Protein AF-A0A814WUZ3-F1 (afdb_monomer)

Organism: NCBI:txid392033

Nearest PDB structures (foldseek):
  4wac-assembly1_A  TM=7.523E-01  e=1.075E+00  Staphylococcus aureus
  8p1x-assembly1_AAA  TM=8.198E-01  e=3.015E+00  Staphylococcus epidermidis

InterPro domains:
  IPR011057 Mss4-like superfamily [SSF51316] (5-69)

Solvent-accessible surface area (backbone atoms only — not comparable to full-atom values): 6283 Å² total; per-residue (Å²): 118,74,41,76,42,77,78,50,102,57,30,28,40,31,22,36,67,87,79,62,50,73,46,32,44,31,46,72,85,61,86,58,77,47,69,48,55,86,77,47,96,63,39,86,79,61,73,85,88,77,86,75,69,68,90,73,54,64,78,68,65,82,50,58,87,73,53,89,80,77,74,88,69,85,66,82,89,75,87,74,90,80,75,80,83,65,78,72,99,63,136

Foldseek 3Di:
DWDWDCPDPFWIWIADPVPGHTAWIATPVRPDIGGDLVPDPCSVVPDDDDDPPVVPDDPCPVCPVVDDDDPPDPPPDDDDPDDDPPDPPDD

Sequence (91 aa):
MSDKFQSSSIGYHLFCSNCGTPLALLPVDQTTIEITISNLDHPAELLPMNQTDIESQISWTKSLSELPGKPMVESDSNSLNIISYQHSDHD

Structure (mmCIF, N/CA/C/O backbone):
data_AF-A0A814WUZ3-F1
#
_entry.id   AF-A0A814WUZ3-F1
#
loop_
_atom_site.group_PDB
_atom_site.id
_atom_site.type_symbol
_atom_site.label_atom_id
_atom_site.label_alt_id
_atom_site.label_comp_id
_atom_site.label_asym_id
_atom_site.label_entity_id
_atom_site.label_seq_id
_atom_site.pdbx_PDB_ins_code
_atom_site.Cartn_x
_atom_site.Cartn_y
_atom_site.Cartn_z
_atom_site.occupancy
_atom_site.B_iso_or_equiv
_atom_site.auth_seq_id
_atom_site.auth_comp_id
_atom_site.auth_asym_id
_atom_site.auth_atom_id
_atom_site.pdbx_PDB_model_num
ATOM 1 N N . MET A 1 1 ? -16.405 -8.514 -3.454 1.00 55.91 1 MET A N 1
ATOM 2 C CA . MET A 1 1 ? -16.828 -7.998 -2.132 1.00 55.91 1 MET A CA 1
ATOM 3 C C . MET A 1 1 ? -15.556 -7.767 -1.328 1.00 55.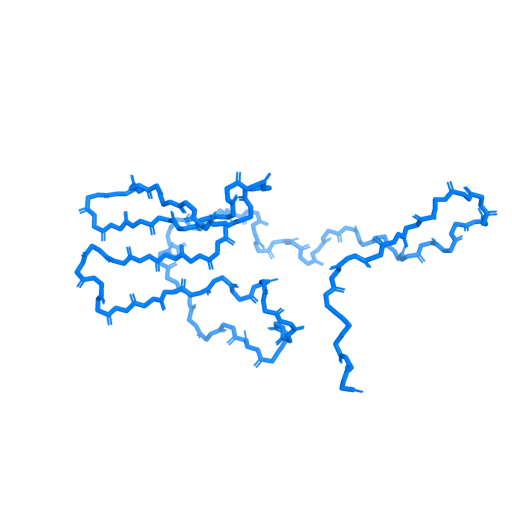91 1 MET A C 1
ATOM 5 O O . MET A 1 1 ? -14.736 -8.673 -1.304 1.00 55.91 1 MET A O 1
ATOM 9 N N . SER A 1 2 ? -15.288 -6.562 -0.826 1.00 72.69 2 SER A N 1
ATOM 10 C CA . SER A 1 2 ? -14.065 -6.274 -0.057 1.00 72.69 2 SER A CA 1
ATOM 11 C C . SER A 1 2 ? -14.180 -6.831 1.361 1.00 72.69 2 SER A C 1
ATOM 13 O O . SER A 1 2 ? -15.212 -6.621 2.001 1.00 72.69 2 SER A O 1
ATOM 15 N N . ASP A 1 3 ? -13.129 -7.485 1.847 1.00 90.75 3 ASP A N 1
ATOM 16 C CA . ASP A 1 3 ? -13.048 -7.987 3.220 1.00 90.75 3 ASP A CA 1
ATOM 17 C C . ASP A 1 3 ? -12.284 -6.999 4.108 1.00 90.75 3 ASP A C 1
ATOM 19 O O . ASP A 1 3 ? -11.556 -6.129 3.620 1.00 90.75 3 ASP A O 1
ATOM 23 N N . LYS A 1 4 ? -12.472 -7.124 5.426 1.00 92.31 4 LYS A N 1
ATOM 24 C CA . LYS A 1 4 ? -11.823 -6.276 6.432 1.00 92.31 4 LYS A CA 1
ATOM 25 C C . LYS A 1 4 ? -11.077 -7.114 7.463 1.00 92.31 4 LYS A C 1
ATOM 27 O O . LYS A 1 4 ? -11.615 -8.096 7.971 1.00 92.31 4 LYS A O 1
ATOM 32 N N . PHE A 1 5 ? -9.870 -6.690 7.816 1.00 94.31 5 PHE A N 1
ATOM 33 C CA . PHE A 1 5 ? -9.060 -7.273 8.884 1.00 94.31 5 PHE A CA 1
ATOM 34 C C . PHE A 1 5 ? -8.777 -6.214 9.946 1.00 94.31 5 PHE A C 1
ATOM 36 O O . PHE A 1 5 ? -8.303 -5.128 9.620 1.00 94.31 5 PHE A O 1
ATOM 43 N N . GLN A 1 6 ? -9.070 -6.516 11.211 1.00 95.12 6 GLN A N 1
ATOM 44 C CA . GLN A 1 6 ? -8.770 -5.616 12.323 1.00 95.12 6 GLN A CA 1
ATOM 45 C C . GLN A 1 6 ? -7.268 -5.667 12.625 1.00 95.12 6 GLN A C 1
ATOM 47 O O . GLN A 1 6 ? -6.799 -6.543 13.348 1.00 95.12 6 GLN A O 1
ATOM 52 N N . SER A 1 7 ? -6.509 -4.749 12.027 1.00 91.56 7 SER A N 1
ATOM 53 C CA . SER A 1 7 ? -5.048 -4.700 12.131 1.00 91.56 7 SER A CA 1
ATOM 54 C C . SER A 1 7 ? -4.561 -4.109 13.452 1.00 91.56 7 SER A C 1
ATOM 56 O O . SER A 1 7 ? -3.415 -4.339 13.834 1.00 91.56 7 SER A O 1
ATOM 58 N N . SER A 1 8 ? -5.417 -3.381 14.174 1.00 92.94 8 SER A N 1
ATOM 59 C CA . SER A 1 8 ? -5.121 -2.848 15.504 1.00 92.94 8 SER A CA 1
ATOM 60 C C . SER A 1 8 ? -6.392 -2.645 16.336 1.00 92.94 8 SER A C 1
ATOM 62 O O . SER A 1 8 ? -7.518 -2.809 15.862 1.00 92.94 8 SER A O 1
ATOM 64 N N . SER A 1 9 ? -6.233 -2.237 17.597 1.00 94.88 9 SER A N 1
ATOM 65 C CA . SER A 1 9 ? -7.362 -1.829 18.445 1.00 94.88 9 SER A CA 1
ATOM 66 C C . SER A 1 9 ? -8.113 -0.602 17.914 1.00 94.88 9 SER A C 1
ATOM 68 O O . SER A 1 9 ? -9.228 -0.349 18.363 1.00 94.88 9 SER A O 1
ATOM 70 N N . ILE A 1 10 ? -7.525 0.142 16.971 1.00 93.81 10 ILE A N 1
ATOM 71 C CA . ILE A 1 10 ? -8.042 1.424 16.480 1.00 93.81 10 ILE A CA 1
ATOM 72 C C . ILE A 1 10 ? -8.325 1.446 14.975 1.00 93.81 10 ILE A C 1
ATOM 74 O O . ILE A 1 10 ? -8.861 2.440 14.494 1.00 93.81 10 ILE A O 1
ATOM 78 N N . GLY A 1 11 ? -8.027 0.378 14.227 1.00 95.12 11 GLY A N 1
ATOM 79 C CA . GLY A 1 11 ? -8.194 0.394 12.775 1.00 95.12 11 GLY A CA 1
ATOM 80 C C . GLY A 1 11 ? -8.383 -0.964 12.106 1.00 95.12 11 GLY A C 1
ATOM 81 O O . GLY A 1 11 ? -8.050 -2.025 12.644 1.00 95.12 11 GLY A O 1
ATOM 82 N N . TYR A 1 12 ? -8.920 -0.893 10.891 1.00 95.88 12 TYR A N 1
ATOM 83 C CA . TYR A 1 12 ? -9.130 -1.999 9.968 1.00 95.88 12 TYR A CA 1
ATOM 84 C C . TYR A 1 12 ? -8.386 -1.745 8.658 1.00 95.88 12 TYR A C 1
ATOM 86 O O . TYR A 1 12 ? -8.459 -0.646 8.117 1.00 95.88 12 TYR A O 1
ATOM 94 N N . HIS A 1 13 ? -7.764 -2.777 8.095 1.00 96.06 13 HIS A N 1
ATOM 95 C CA . HIS A 1 13 ? -7.356 -2.782 6.692 1.00 96.06 13 HIS A CA 1
ATOM 96 C C . HIS A 1 13 ? -8.447 -3.428 5.837 1.00 96.06 13 HIS A C 1
ATOM 98 O O . HIS A 1 13 ? -8.897 -4.538 6.139 1.00 96.06 13 HIS A O 1
ATOM 104 N N . LEU A 1 14 ? -8.849 -2.751 4.762 1.00 95.50 14 LEU A N 1
ATOM 105 C CA . LEU A 1 14 ? -9.675 -3.325 3.705 1.00 95.50 14 LEU A CA 1
ATOM 106 C C . LEU A 1 14 ? -8.806 -3.908 2.606 1.00 95.50 14 LEU A C 1
ATOM 108 O O . LEU A 1 14 ? -7.798 -3.315 2.220 1.00 95.50 14 LEU A O 1
ATOM 112 N N . PHE A 1 15 ? -9.246 -5.029 2.052 1.00 95.31 15 PHE A N 1
ATOM 113 C CA . PHE A 1 15 ? -8.590 -5.669 0.922 1.00 95.31 15 PHE A CA 1
ATOM 114 C C . PHE A 1 15 ? -9.601 -6.359 0.004 1.00 95.31 15 PHE A C 1
ATOM 116 O O . PHE A 1 15 ? -10.732 -6.675 0.386 1.00 95.31 15 PHE A O 1
ATOM 123 N N . CYS A 1 16 ? -9.202 -6.597 -1.242 1.00 93.19 16 CYS A N 1
ATOM 124 C CA . CYS A 1 16 ? -9.976 -7.425 -2.158 1.00 93.19 16 CYS A CA 1
ATOM 125 C C . CYS A 1 16 ? -9.951 -8.884 -1.678 1.00 93.19 16 CYS A C 1
ATOM 127 O O . CYS A 1 16 ? -8.891 -9.502 -1.662 1.00 93.19 16 CYS A O 1
ATOM 129 N N . SER A 1 17 ? -11.109 -9.461 -1.350 1.00 93.50 17 SER A N 1
ATOM 130 C CA . SER A 1 17 ? -11.215 -10.868 -0.917 1.00 93.50 17 SER A CA 1
ATOM 131 C C . SER A 1 17 ? -10.729 -11.879 -1.962 1.00 93.50 17 SER A C 1
ATOM 133 O O . SER A 1 17 ? -10.350 -12.993 -1.617 1.00 93.50 17 SER A O 1
ATOM 135 N N . ASN A 1 18 ? -10.716 -11.495 -3.242 1.00 92.81 18 ASN A N 1
ATOM 136 C CA . ASN A 1 18 ? -10.343 -12.386 -4.335 1.00 92.81 18 ASN A CA 1
ATOM 137 C C . ASN A 1 18 ? -8.827 -12.442 -4.589 1.00 92.81 18 ASN A C 1
ATOM 139 O O . ASN A 1 18 ? -8.302 -13.507 -4.892 1.00 92.81 18 ASN A O 1
ATOM 143 N N . CYS A 1 19 ? -8.123 -11.307 -4.503 1.00 91.25 19 CYS A N 1
ATOM 144 C CA . CYS A 1 19 ? -6.694 -11.218 -4.850 1.00 91.25 19 CYS A CA 1
ATOM 145 C C . CYS A 1 19 ? -5.796 -10.661 -3.737 1.00 91.25 19 CYS A C 1
ATOM 147 O O . CYS A 1 19 ? -4.581 -10.631 -3.902 1.00 91.25 19 CYS A O 1
ATOM 149 N N . GLY A 1 20 ? -6.362 -10.210 -2.617 1.00 91.25 20 GLY A N 1
ATOM 150 C CA . GLY A 1 20 ? -5.610 -9.686 -1.476 1.00 91.25 20 GLY A CA 1
ATOM 151 C C . GLY A 1 20 ? -5.102 -8.250 -1.627 1.00 91.25 20 GLY A C 1
ATOM 152 O O . GLY A 1 20 ? -4.445 -7.766 -0.711 1.00 91.25 20 GLY A O 1
ATOM 153 N N . THR A 1 21 ? -5.405 -7.553 -2.730 1.00 92.94 21 THR A N 1
ATOM 154 C CA . THR A 1 21 ? -4.991 -6.153 -2.935 1.00 92.94 21 THR A CA 1
ATOM 155 C C . THR A 1 21 ? -5.457 -5.281 -1.762 1.00 92.94 21 THR A C 1
ATOM 157 O O . THR A 1 21 ? -6.671 -5.213 -1.542 1.00 92.94 21 THR A O 1
ATOM 160 N N . PRO A 1 22 ? -4.547 -4.621 -1.017 1.00 93.19 22 PRO A N 1
ATOM 161 C CA . PRO A 1 22 ? -4.915 -3.659 0.022 1.00 93.19 22 PRO A CA 1
ATOM 162 C C . PRO A 1 22 ? -5.638 -2.477 -0.614 1.00 93.19 22 PRO A C 1
ATOM 164 O O . PRO A 1 22 ? -5.188 -2.010 -1.650 1.00 93.19 22 PRO A O 1
ATOM 167 N N . LEU A 1 23 ? -6.736 -2.001 -0.030 1.00 94.44 23 LEU A N 1
ATOM 168 C CA . LEU A 1 23 ? -7.568 -0.934 -0.604 1.00 94.44 23 LEU A CA 1
ATOM 169 C C . LEU A 1 23 ? -7.571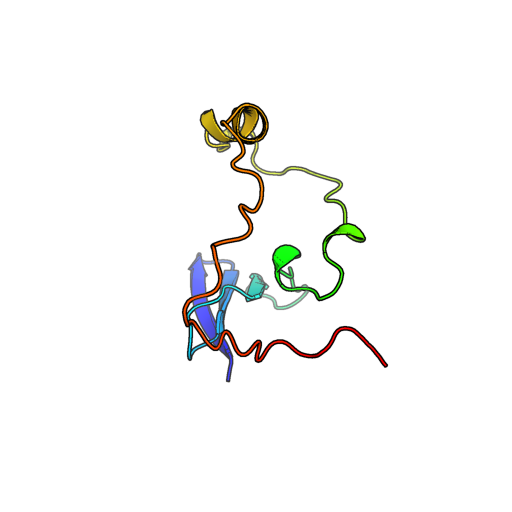 0.334 0.252 1.00 94.44 23 LEU A C 1
ATOM 171 O O . LEU A 1 23 ? -7.460 1.437 -0.282 1.00 94.44 23 LEU A O 1
ATOM 175 N N . ALA A 1 24 ? -7.740 0.175 1.566 1.00 95.19 24 ALA A N 1
ATOM 176 C CA . ALA A 1 24 ? -7.901 1.298 2.479 1.00 95.19 24 ALA A CA 1
ATOM 177 C C . ALA A 1 24 ? -7.580 0.930 3.934 1.00 95.19 24 ALA A C 1
ATOM 179 O O . ALA A 1 24 ? -7.658 -0.242 4.314 1.00 95.19 24 ALA A O 1
ATOM 180 N N . LEU A 1 25 ? -7.309 1.942 4.756 1.00 94.25 25 LEU A N 1
ATOM 181 C CA . LEU A 1 25 ? -7.399 1.872 6.214 1.00 94.25 25 LEU A CA 1
ATOM 182 C C . LEU A 1 25 ? -8.682 2.589 6.664 1.00 94.25 25 LEU A C 1
ATOM 184 O O . LEU A 1 25 ? -9.013 3.669 6.171 1.00 94.25 25 LEU A O 1
ATOM 188 N N . LEU A 1 26 ? -9.411 1.984 7.602 1.00 94.75 26 LEU A N 1
ATOM 189 C CA . LEU A 1 26 ? -10.530 2.620 8.294 1.00 94.75 26 LEU A CA 1
ATOM 190 C C . LEU A 1 26 ? -10.268 2.653 9.793 1.00 94.75 26 LEU A C 1
ATOM 192 O O . LEU A 1 26 ? -10.121 1.586 10.399 1.00 94.75 26 LEU A O 1
ATOM 196 N N . PRO A 1 27 ? -10.300 3.835 10.419 1.00 93.94 27 PRO A N 1
ATOM 197 C CA . PRO A 1 27 ? -10.418 3.940 11.862 1.00 93.94 27 PRO A CA 1
ATOM 198 C C . PRO A 1 27 ? -11.690 3.251 12.370 1.00 93.94 27 PRO A C 1
ATOM 200 O O . PRO A 1 27 ? -12.717 3.206 11.688 1.00 93.94 27 PRO A O 1
ATOM 203 N N . VAL A 1 28 ? -11.647 2.720 13.594 1.00 92.69 28 VAL A N 1
ATOM 204 C CA . VAL A 1 28 ? -12.802 2.037 14.210 1.00 92.69 28 VAL A CA 1
ATOM 205 C C . VAL A 1 28 ? -14.015 2.961 14.362 1.00 92.69 28 VAL A C 1
ATOM 207 O O . VAL A 1 28 ? -15.151 2.494 14.247 1.00 92.69 28 VAL A O 1
ATOM 210 N N . ASP A 1 29 ? -13.784 4.258 14.573 1.00 92.00 29 ASP A N 1
ATOM 211 C CA . ASP A 1 29 ? -14.840 5.273 14.653 1.00 92.00 29 ASP A CA 1
ATOM 212 C C . ASP A 1 29 ? -15.486 5.611 13.296 1.00 92.00 29 ASP A C 1
ATOM 214 O O . ASP A 1 29 ? -16.529 6.262 13.270 1.00 92.00 29 ASP A O 1
ATOM 218 N N . GLN A 1 30 ? -14.906 5.128 12.187 1.00 84.88 30 GLN A N 1
ATOM 219 C CA . GLN A 1 30 ? -15.379 5.309 10.810 1.00 84.88 30 GLN A CA 1
ATOM 220 C C . GLN A 1 30 ? -15.591 6.779 10.412 1.00 84.88 30 GLN A C 1
ATOM 222 O O . GLN A 1 30 ? -16.414 7.083 9.548 1.00 84.88 30 GLN A O 1
ATOM 227 N N . THR A 1 31 ? -14.854 7.701 11.032 1.00 90.00 31 THR A N 1
ATOM 228 C CA . THR A 1 31 ? -14.950 9.140 10.741 1.00 90.00 31 THR A CA 1
ATOM 229 C C . THR A 1 31 ? -14.221 9.538 9.461 1.00 90.00 31 THR A C 1
ATOM 231 O O . THR A 1 31 ? -14.579 10.529 8.825 1.00 90.00 31 THR A O 1
ATOM 234 N N . THR A 1 32 ? -13.222 8.754 9.060 1.00 92.00 32 THR A N 1
ATOM 235 C CA . THR A 1 32 ? 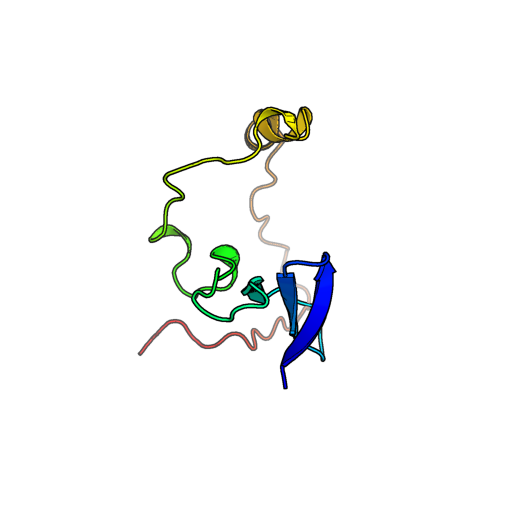-12.432 8.955 7.845 1.00 92.00 32 THR A CA 1
ATOM 236 C C . THR A 1 32 ? -12.193 7.630 7.124 1.00 92.00 32 THR A C 1
ATOM 238 O O . THR A 1 32 ? -12.428 6.543 7.658 1.00 92.00 32 THR A O 1
ATOM 241 N N . ILE A 1 33 ? -11.726 7.728 5.881 1.00 92.06 33 ILE A N 1
ATOM 242 C CA . ILE A 1 33 ? -11.189 6.605 5.118 1.00 92.06 33 ILE A CA 1
ATOM 243 C C . ILE A 1 33 ? -9.857 7.031 4.505 1.00 92.06 33 ILE A C 1
ATOM 245 O O . ILE A 1 33 ? -9.758 8.103 3.907 1.00 92.06 33 ILE A O 1
ATOM 249 N N . GLU A 1 34 ? -8.837 6.196 4.652 1.00 93.31 34 GLU A N 1
ATOM 250 C CA . GLU A 1 34 ? -7.528 6.406 4.038 1.00 93.31 34 GLU A CA 1
ATOM 251 C C . GLU A 1 34 ? -7.390 5.454 2.856 1.00 93.31 34 GLU A C 1
ATOM 253 O O . GLU A 1 34 ? -7.379 4.238 3.032 1.00 93.31 34 GLU A O 1
ATOM 258 N N . ILE A 1 35 ? -7.308 5.995 1.643 1.00 93.19 35 ILE A N 1
ATOM 259 C CA . ILE A 1 35 ? -7.255 5.203 0.411 1.00 93.19 35 ILE A CA 1
ATOM 260 C C . ILE A 1 35 ? -5.804 4.967 -0.004 1.00 93.19 35 ILE A C 1
ATOM 262 O O . ILE A 1 35 ? -4.980 5.882 0.004 1.00 93.19 35 ILE A O 1
ATOM 266 N N . THR A 1 36 ? -5.491 3.743 -0.426 1.00 93.69 36 THR A N 1
ATOM 267 C CA . THR A 1 36 ? -4.189 3.425 -1.018 1.00 93.69 36 THR A CA 1
ATOM 268 C C . THR A 1 36 ? -4.073 4.056 -2.410 1.00 93.69 36 THR A C 1
ATOM 270 O O . THR A 1 36 ? -4.674 3.576 -3.369 1.00 93.69 36 THR A O 1
ATOM 273 N N . ILE A 1 37 ? -3.269 5.121 -2.520 1.00 93.75 37 ILE A N 1
ATOM 274 C CA . ILE A 1 37 ? -3.119 5.939 -3.739 1.00 93.75 37 ILE A CA 1
ATOM 275 C C . ILE A 1 37 ? -2.735 5.102 -4.967 1.00 93.75 37 ILE A C 1
ATOM 277 O O . ILE A 1 37 ? -3.263 5.336 -6.046 1.00 93.75 37 ILE A O 1
ATOM 281 N N . SER A 1 38 ? -1.870 4.093 -4.814 1.00 90.19 38 SER A N 1
ATOM 282 C CA . SER A 1 38 ? -1.388 3.267 -5.933 1.00 90.19 38 SER A CA 1
ATOM 283 C C . SER A 1 38 ? -2.460 2.414 -6.623 1.00 90.19 38 SER A C 1
ATOM 285 O O . SER A 1 38 ? -2.153 1.786 -7.629 1.00 90.19 38 SER A O 1
ATOM 287 N N . ASN A 1 39 ? -3.678 2.347 -6.079 1.00 89.44 39 ASN A N 1
ATOM 288 C CA . ASN A 1 39 ? -4.801 1.629 -6.690 1.00 89.44 39 ASN A CA 1
ATOM 289 C C . ASN A 1 39 ? -5.747 2.532 -7.488 1.00 89.44 39 ASN A C 1
ATOM 291 O O . ASN A 1 39 ? -6.734 2.032 -8.019 1.00 89.44 39 ASN A O 1
ATOM 295 N N . LEU A 1 40 ? -5.518 3.844 -7.487 1.00 89.62 40 LEU A N 1
ATOM 296 C CA . LEU A 1 40 ? -6.311 4.788 -8.266 1.00 89.62 40 LEU A CA 1
ATOM 297 C C . LEU A 1 40 ? -5.859 4.758 -9.726 1.00 89.62 40 LEU A C 1
ATOM 299 O O . LEU A 1 40 ? -4.707 4.430 -9.995 1.00 89.62 40 LEU A O 1
ATOM 303 N N . ASP A 1 41 ? -6.746 5.153 -10.638 1.00 87.69 41 ASP A N 1
ATOM 304 C CA . ASP A 1 41 ? -6.471 5.139 -12.083 1.00 87.69 41 ASP A CA 1
ATOM 305 C C . ASP A 1 41 ? -5.355 6.135 -12.457 1.00 87.69 41 ASP A C 1
ATOM 307 O O . ASP A 1 41 ? -4.472 5.841 -13.258 1.00 87.69 41 ASP A O 1
ATOM 311 N N . HIS A 1 42 ? -5.321 7.295 -11.784 1.00 89.25 42 HIS A N 1
ATOM 312 C CA . HIS A 1 42 ? -4.343 8.366 -12.018 1.00 89.25 42 HIS A CA 1
ATOM 313 C C . HIS A 1 42 ? -3.496 8.656 -10.761 1.00 89.25 42 HIS A C 1
ATOM 315 O O . HIS A 1 42 ? -3.543 9.755 -10.201 1.00 89.25 42 HIS A O 1
ATOM 321 N N . PRO A 1 43 ? -2.688 7.695 -10.271 1.00 92.31 43 PRO A N 1
ATOM 322 C CA . PRO A 1 43 ? -2.001 7.822 -8.984 1.00 92.31 43 PRO A CA 1
ATOM 323 C C . PRO A 1 43 ? -0.914 8.908 -9.004 1.00 92.31 43 PRO A C 1
ATOM 325 O O . PRO A 1 43 ? -0.582 9.477 -7.967 1.00 92.31 43 PRO A O 1
ATOM 328 N N . ALA A 1 44 ? -0.376 9.227 -10.186 1.00 92.19 44 ALA A N 1
ATOM 329 C CA . ALA A 1 44 ? 0.632 10.267 -10.372 1.00 92.19 44 ALA A CA 1
ATOM 330 C C . ALA A 1 44 ? 0.105 11.689 -10.095 1.00 92.19 44 ALA A C 1
ATOM 332 O O . ALA A 1 44 ? 0.901 12.587 -9.823 1.00 92.19 44 ALA A O 1
ATOM 333 N N . GLU A 1 45 ? -1.214 11.898 -10.129 1.00 94.19 45 GLU A N 1
ATOM 334 C CA . GLU A 1 45 ? -1.840 13.191 -9.826 1.00 94.19 45 GLU A CA 1
ATOM 335 C C . GLU A 1 45 ? -1.970 13.446 -8.316 1.00 94.19 45 GLU A C 1
ATOM 337 O O . GLU A 1 45 ? -2.215 14.572 -7.884 1.00 94.19 45 GLU A O 1
ATOM 342 N N . LEU A 1 46 ? -1.766 12.413 -7.493 1.00 92.25 46 LEU A N 1
ATOM 343 C CA . LEU A 1 46 ? -1.959 12.448 -6.046 1.00 92.25 46 LEU A CA 1
ATOM 344 C C . LEU A 1 46 ? -0.630 12.263 -5.317 1.00 92.25 46 LEU A C 1
ATOM 346 O O . LEU A 1 46 ? -0.352 11.233 -4.704 1.00 92.25 46 LEU A O 1
ATOM 3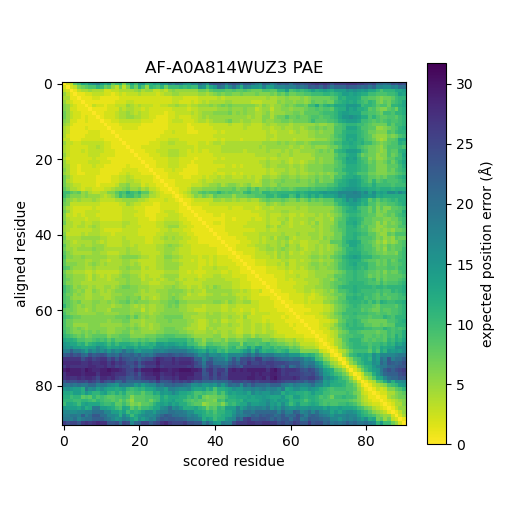50 N N . LEU A 1 47 ? 0.205 13.299 -5.376 1.00 93.44 47 LEU A N 1
ATOM 351 C CA . LEU A 1 47 ? 1.495 13.310 -4.693 1.00 93.44 47 LEU A CA 1
ATOM 352 C C . LEU A 1 47 ? 1.315 13.358 -3.161 1.00 93.44 47 LEU A C 1
ATOM 354 O O . LEU A 1 47 ? 0.667 14.277 -2.650 1.00 93.44 47 LEU A O 1
ATOM 358 N N . PRO A 1 48 ? 1.921 12.425 -2.398 1.00 92.06 48 PRO A N 1
ATOM 359 C CA . PRO A 1 48 ? 1.926 12.493 -0.941 1.00 92.06 48 PRO A CA 1
ATOM 360 C C . PRO A 1 48 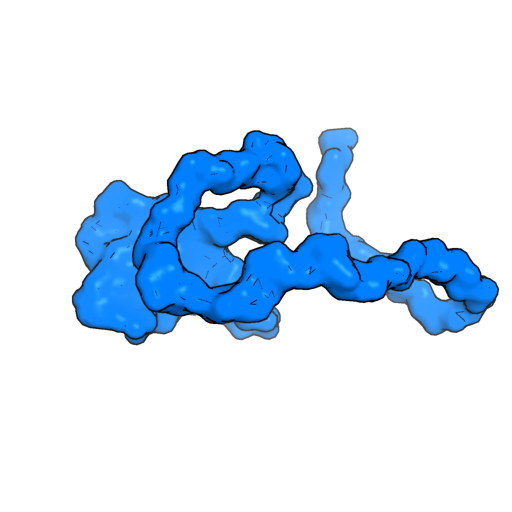? 2.595 13.778 -0.437 1.00 92.06 48 PRO A C 1
ATOM 362 O O . PRO A 1 48 ? 3.705 14.112 -0.849 1.00 92.06 48 PRO A O 1
ATOM 365 N N . MET A 1 49 ? 1.936 14.483 0.486 1.00 94.81 49 MET A N 1
ATOM 366 C CA . MET A 1 49 ? 2.432 15.759 1.026 1.00 94.81 49 MET A CA 1
ATOM 367 C C . MET A 1 49 ? 3.145 15.626 2.374 1.00 94.81 49 MET A C 1
ATOM 369 O O . MET A 1 49 ? 3.947 16.485 2.729 1.00 94.81 49 MET A O 1
ATOM 373 N N . ASN A 1 50 ? 2.847 14.572 3.133 1.00 94.19 50 ASN A N 1
ATOM 374 C CA . ASN A 1 50 ? 3.369 14.362 4.479 1.00 94.19 50 ASN A CA 1
ATOM 375 C C . ASN A 1 50 ? 3.855 12.920 4.635 1.00 94.19 50 ASN A C 1
ATOM 377 O O . ASN A 1 50 ? 3.283 12.001 4.049 1.00 94.19 50 ASN A O 1
ATOM 381 N N . GLN A 1 51 ? 4.894 12.735 5.448 1.00 93.88 51 GLN A N 1
ATOM 382 C CA . GLN A 1 51 ? 5.335 11.427 5.926 1.00 93.88 51 GLN A CA 1
ATOM 383 C C . GLN A 1 51 ? 5.126 11.375 7.437 1.00 93.88 51 GLN A C 1
ATOM 385 O O . GLN A 1 51 ? 5.497 12.314 8.143 1.00 93.88 51 GLN A O 1
ATOM 390 N N . THR A 1 52 ? 4.552 10.278 7.912 1.00 92.56 52 THR A N 1
ATOM 391 C CA . THR A 1 52 ? 4.265 10.033 9.330 1.00 92.56 52 THR A CA 1
ATOM 392 C C . THR A 1 52 ? 5.125 8.870 9.822 1.00 92.56 52 THR A C 1
ATOM 394 O O . THR A 1 52 ? 5.580 8.064 9.010 1.00 92.56 52 THR A O 1
ATOM 397 N N . ASP A 1 53 ? 5.381 8.811 11.130 1.00 92.19 53 ASP A N 1
ATOM 398 C CA . ASP A 1 53 ? 6.135 7.737 11.798 1.00 92.19 53 ASP A CA 1
ATOM 399 C C . ASP A 1 53 ? 7.520 7.475 11.177 1.00 92.19 53 ASP A C 1
ATOM 401 O O . ASP A 1 53 ? 7.964 6.336 10.996 1.00 92.19 53 ASP A O 1
ATOM 405 N N . ILE A 1 54 ? 8.223 8.553 10.813 1.00 95.19 54 ILE A N 1
ATOM 406 C CA . ILE A 1 54 ? 9.520 8.491 10.124 1.00 95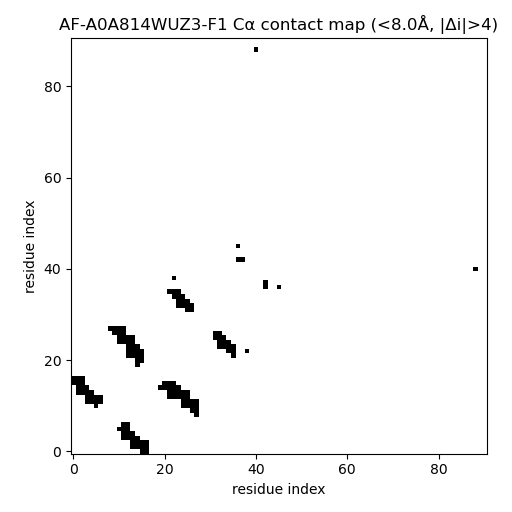.19 54 ILE A CA 1
ATOM 407 C C . ILE A 1 54 ? 10.609 7.794 10.951 1.00 95.19 54 ILE A C 1
ATOM 409 O O . ILE A 1 54 ? 11.589 7.304 10.393 1.00 95.19 54 ILE A O 1
ATOM 413 N N . GLU A 1 55 ? 10.453 7.719 12.271 1.00 95.81 55 GLU A N 1
ATOM 414 C CA . GLU A 1 55 ? 11.315 6.957 13.173 1.00 95.81 55 GLU A CA 1
ATOM 415 C C . GLU A 1 55 ? 11.215 5.442 12.951 1.00 95.81 55 GLU A C 1
ATOM 417 O O . GLU A 1 55 ? 12.181 4.724 13.205 1.00 95.81 55 GLU A O 1
ATOM 422 N N . SER A 1 56 ? 10.079 4.970 12.430 1.00 95.06 56 SER A N 1
ATOM 423 C CA . SER A 1 56 ? 9.832 3.569 12.068 1.00 95.06 56 SER A CA 1
ATOM 424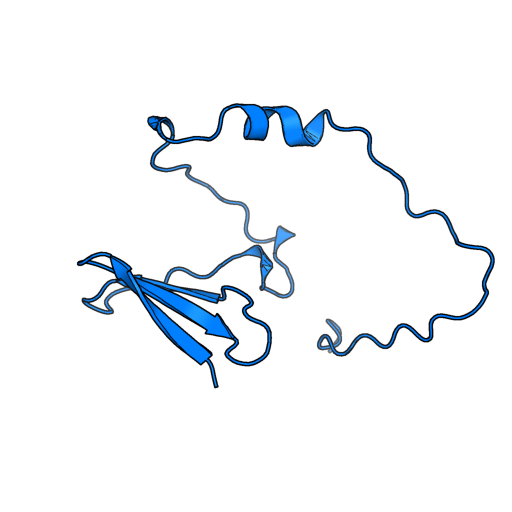 C C . SER A 1 56 ? 10.141 3.279 10.593 1.00 95.06 56 SER A C 1
ATOM 426 O O . SER A 1 56 ? 9.926 2.162 10.117 1.00 95.06 56 SER A O 1
ATOM 428 N N . GLN A 1 57 ? 10.651 4.265 9.846 1.00 94.19 57 GLN A N 1
ATOM 429 C CA . GLN A 1 57 ? 10.970 4.107 8.432 1.00 94.19 57 GLN A CA 1
ATOM 430 C C . GLN A 1 57 ? 12.047 3.037 8.218 1.00 94.19 57 GLN A C 1
ATOM 432 O O . GLN A 1 57 ? 13.128 3.063 8.810 1.00 94.19 57 GLN A O 1
ATOM 437 N N . ILE A 1 58 ? 11.785 2.124 7.283 1.00 95.25 58 ILE A N 1
ATOM 438 C CA . ILE A 1 58 ? 12.752 1.101 6.893 1.00 95.25 58 ILE A CA 1
ATOM 439 C C . ILE A 1 58 ? 13.915 1.763 6.139 1.00 95.25 58 ILE A C 1
ATOM 441 O O . ILE A 1 58 ? 13.710 2.406 5.108 1.00 95.25 58 ILE A O 1
ATOM 445 N N . SER A 1 59 ? 15.144 1.584 6.630 1.00 92.56 59 SER A N 1
ATOM 446 C CA . SER A 1 59 ? 16.324 2.351 6.196 1.00 92.56 59 SER A CA 1
ATOM 447 C C . SER A 1 59 ? 16.606 2.304 4.690 1.00 92.56 59 SER A C 1
ATOM 449 O O . SER A 1 59 ? 16.973 3.324 4.110 1.00 92.56 59 SER A O 1
ATOM 451 N N . TRP A 1 60 ? 16.399 1.155 4.042 1.00 95.31 60 TRP A N 1
ATOM 452 C CA . TRP A 1 60 ? 16.688 0.978 2.615 1.00 95.31 60 TRP A CA 1
ATOM 453 C C . TRP A 1 60 ? 15.690 1.675 1.680 1.00 95.31 60 TRP A C 1
ATOM 455 O O . TRP A 1 60 ? 15.978 1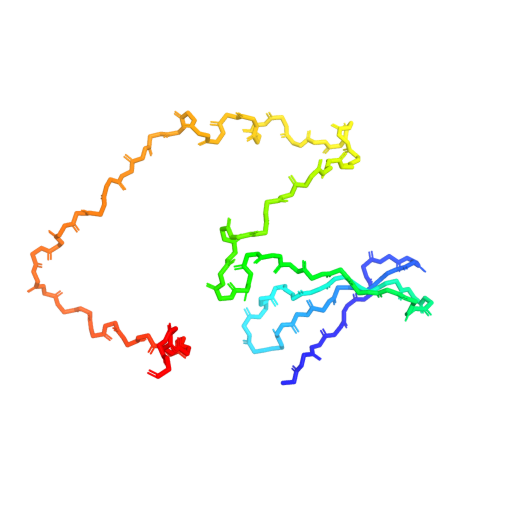.824 0.495 1.00 95.31 60 TRP A O 1
ATOM 465 N N . THR A 1 61 ? 14.539 2.143 2.176 1.00 94.06 61 THR A N 1
ATOM 466 C CA . THR A 1 61 ? 13.511 2.792 1.334 1.00 94.06 61 THR A CA 1
ATOM 467 C C . THR A 1 61 ? 14.013 4.065 0.654 1.00 94.06 61 THR A C 1
ATOM 469 O O . THR A 1 61 ? 13.597 4.372 -0.460 1.00 94.06 61 THR A O 1
ATOM 472 N N . LYS A 1 62 ? 14.970 4.768 1.272 1.00 91.81 62 LYS A N 1
ATOM 473 C CA . LYS A 1 62 ? 15.590 5.985 0.720 1.00 91.81 62 LYS A CA 1
ATOM 474 C C . LYS A 1 62 ? 16.447 5.731 -0.522 1.00 91.81 62 LYS A C 1
ATOM 476 O O . LYS A 1 62 ? 16.642 6.651 -1.304 1.00 91.81 62 LYS A O 1
ATOM 481 N N . SER A 1 63 ? 16.922 4.501 -0.706 1.00 95.50 63 SER A N 1
ATOM 482 C CA . SER A 1 63 ? 17.800 4.109 -1.815 1.00 95.50 63 SER A CA 1
ATOM 483 C C . SER A 1 63 ? 17.053 3.425 -2.962 1.00 95.50 63 SER A C 1
ATOM 485 O O . SER A 1 63 ? 17.681 2.920 -3.888 1.00 95.50 63 SER A O 1
ATOM 487 N N . LEU A 1 64 ? 15.714 3.388 -2.941 1.00 94.50 64 LEU A N 1
ATOM 488 C CA . LEU A 1 64 ? 14.927 2.717 -3.985 1.00 94.50 64 LEU A CA 1
ATOM 489 C C . LEU A 1 64 ? 15.204 3.266 -5.391 1.00 94.50 64 LEU A C 1
ATOM 491 O O . LEU A 1 64 ? 15.295 2.491 -6.339 1.00 94.50 64 LEU A O 1
ATOM 495 N N . SER A 1 65 ? 15.373 4.582 -5.525 1.00 92.56 65 SER A N 1
ATOM 496 C CA . SER A 1 65 ? 15.680 5.235 -6.804 1.00 92.56 65 SER A CA 1
ATOM 497 C C . SER A 1 65 ? 17.097 4.960 -7.316 1.00 92.56 65 SER A C 1
ATOM 499 O O . SER A 1 65 ? 17.379 5.222 -8.481 1.00 92.56 65 SER A O 1
ATOM 501 N N . GLU A 1 66 ? 17.987 4.441 -6.469 1.00 95.56 66 GLU A N 1
ATOM 502 C CA . GLU A 1 66 ? 19.376 4.116 -6.813 1.00 95.56 66 GLU A CA 1
ATOM 503 C C . GLU A 1 66 ? 19.513 2.683 -7.356 1.00 95.56 66 GLU A C 1
ATOM 505 O O . GLU A 1 66 ? 20.571 2.306 -7.866 1.00 95.56 66 GLU A O 1
ATOM 510 N N . LEU A 1 67 ? 18.456 1.867 -7.251 1.00 94.81 67 LEU A N 1
ATOM 511 C CA . LEU A 1 67 ? 18.461 0.494 -7.745 1.00 94.81 67 LEU A CA 1
ATOM 512 C C . LEU A 1 67 ? 18.560 0.459 -9.281 1.00 94.81 67 LEU A C 1
ATOM 514 O O . LEU A 1 67 ? 17.947 1.286 -9.959 1.00 94.81 67 LEU A O 1
ATOM 518 N N . PRO A 1 68 ? 19.277 -0.522 -9.865 1.00 93.88 68 PRO A N 1
ATOM 519 C CA . PRO A 1 68 ? 19.341 -0.673 -11.314 1.00 93.88 68 PRO A CA 1
ATOM 520 C C . PRO A 1 68 ? 17.947 -0.852 -11.929 1.00 93.88 68 PRO A C 1
ATOM 522 O O . PRO A 1 68 ? 17.263 -1.845 -11.675 1.00 93.88 68 PRO A O 1
ATOM 525 N N . GLY A 1 69 ? 17.539 0.094 -12.774 1.00 88.06 69 GLY A N 1
ATOM 526 C CA . GLY A 1 69 ? 16.329 -0.026 -13.578 1.00 88.06 69 GLY A CA 1
ATOM 527 C C . GLY A 1 69 ? 16.561 -0.942 -14.778 1.00 88.06 69 GLY A C 1
ATOM 528 O O . GLY A 1 69 ? 17.572 -0.827 -15.472 1.00 88.06 69 GLY A O 1
ATOM 529 N N . LYS A 1 70 ? 15.612 -1.836 -15.057 1.00 85.06 70 LYS A N 1
ATOM 530 C CA . LYS A 1 70 ? 15.562 -2.551 -16.334 1.00 85.06 70 LYS A CA 1
ATOM 531 C C . LYS A 1 70 ? 14.551 -1.827 -17.226 1.00 85.06 70 LYS A C 1
ATOM 533 O O . LYS A 1 70 ? 13.376 -1.806 -16.860 1.00 85.06 70 LYS A O 1
ATOM 538 N N . PRO A 1 71 ? 14.964 -1.225 -18.357 1.00 79.12 71 PRO A N 1
ATOM 539 C CA . PRO A 1 71 ? 13.994 -0.703 -19.307 1.00 79.12 71 PRO A CA 1
ATOM 540 C C . PRO A 1 71 ? 13.121 -1.855 -19.798 1.00 79.12 71 PRO A C 1
ATOM 542 O O . PRO A 1 71 ? 13.557 -3.013 -19.808 1.00 79.12 71 PRO A O 1
ATOM 545 N N . MET A 1 72 ? 11.895 -1.545 -20.209 1.00 74.88 72 MET A N 1
ATOM 546 C CA . MET A 1 72 ? 11.066 -2.530 -20.886 1.00 74.88 72 MET A CA 1
ATOM 547 C C . MET A 1 72 ? 11.836 -3.008 -22.120 1.00 74.88 72 MET A C 1
ATOM 549 O O . MET A 1 72 ? 12.103 -2.236 -23.035 1.00 74.88 72 MET A O 1
ATOM 553 N N . VAL A 1 73 ? 12.286 -4.260 -22.091 1.00 70.19 73 VAL A N 1
ATOM 554 C CA . VAL A 1 73 ? 12.911 -4.886 -23.250 1.00 70.19 73 VAL A CA 1
ATOM 555 C C . VAL A 1 73 ? 11.742 -5.351 -24.098 1.00 70.19 73 VAL A C 1
ATOM 557 O O . VAL A 1 73 ? 10.932 -6.133 -23.598 1.00 70.19 73 VAL A O 1
ATOM 560 N N . GLU A 1 74 ? 11.624 -4.857 -25.330 1.00 57.38 74 GLU A N 1
ATOM 561 C CA . GLU A 1 74 ? 10.736 -5.468 -26.317 1.00 57.38 74 GLU A CA 1
ATOM 562 C C . GLU A 1 74 ? 11.166 -6.932 -26.436 1.00 57.38 74 GLU A C 1
ATOM 564 O O . GLU A 1 74 ? 12.211 -7.256 -26.994 1.00 57.38 74 GLU A O 1
ATOM 569 N N . SER A 1 75 ? 10.438 -7.827 -25.772 1.00 57.69 75 SER A N 1
ATOM 570 C CA . SER A 1 75 ? 10.669 -9.254 -25.910 1.00 57.69 75 SER A CA 1
ATOM 571 C C . SER A 1 75 ? 10.314 -9.611 -27.342 1.00 57.69 75 SER A C 1
ATOM 573 O O . SER A 1 75 ? 9.165 -9.379 -27.728 1.00 57.69 75 SER A O 1
ATOM 575 N N . ASP A 1 76 ? 11.263 -10.177 -28.097 1.00 53.94 76 ASP A N 1
ATOM 576 C CA . ASP A 1 76 ? 10.978 -10.813 -29.382 1.00 53.94 76 ASP A CA 1
ATOM 577 C C . ASP A 1 76 ? 9.717 -11.653 -29.213 1.00 53.94 76 ASP A C 1
ATOM 579 O O . ASP A 1 76 ? 9.636 -12.555 -28.374 1.00 53.94 76 ASP A O 1
ATOM 583 N N . SER A 1 77 ? 8.688 -11.229 -29.931 1.00 56.53 77 SER A N 1
ATOM 584 C CA . SER A 1 77 ? 7.307 -11.613 -29.735 1.00 56.53 77 SER A CA 1
ATOM 585 C C . SER A 1 77 ? 7.146 -13.121 -29.875 1.00 56.53 77 SER A C 1
ATOM 587 O O . SER A 1 77 ? 6.947 -13.637 -30.974 1.00 56.53 77 SER A O 1
ATOM 589 N N . ASN A 1 78 ? 7.183 -13.838 -28.759 1.00 53.00 78 ASN A N 1
ATOM 590 C CA . ASN A 1 78 ? 6.538 -15.131 -28.674 1.00 53.00 78 ASN A CA 1
ATOM 591 C C . ASN A 1 78 ? 5.778 -15.255 -27.352 1.00 53.00 78 ASN A C 1
ATOM 593 O O . ASN A 1 78 ? 6.286 -15.690 -26.320 1.00 53.00 78 ASN A O 1
ATOM 597 N N . SER A 1 79 ? 4.489 -14.930 -27.472 1.00 55.62 79 SER A N 1
ATOM 598 C CA . SER A 1 79 ? 3.377 -15.637 -26.834 1.00 55.62 79 SER A CA 1
ATOM 599 C C . SER A 1 79 ? 3.224 -15.530 -25.316 1.00 55.62 79 SER A C 1
ATOM 601 O O . SER A 1 79 ? 3.233 -16.534 -24.611 1.00 55.62 79 SER A O 1
ATOM 603 N N . LEU A 1 80 ? 2.884 -14.337 -24.829 1.00 62.53 80 LEU A N 1
ATOM 604 C CA . LEU A 1 80 ? 1.862 -14.237 -23.787 1.00 62.53 80 LEU A CA 1
ATOM 605 C C . LEU A 1 80 ? 0.750 -13.333 -24.319 1.00 62.53 80 LEU A C 1
ATOM 607 O O . LEU A 1 80 ? 0.985 -12.167 -24.621 1.00 62.53 80 LEU A O 1
ATOM 611 N N . ASN A 1 81 ? -0.457 -13.881 -24.473 1.00 66.94 81 ASN A N 1
ATOM 612 C CA . ASN A 1 81 ? -1.657 -13.087 -24.726 1.00 66.94 81 ASN A CA 1
ATOM 613 C C . ASN A 1 81 ? -2.016 -12.366 -23.418 1.00 66.94 81 ASN A C 1
ATOM 615 O O . ASN A 1 81 ? -2.864 -12.833 -22.657 1.00 66.94 81 ASN A O 1
ATOM 619 N N . ILE A 1 82 ? -1.264 -11.313 -23.090 1.00 69.75 82 ILE A N 1
ATOM 620 C CA . ILE A 1 82 ? -1.481 -10.516 -21.884 1.00 69.75 82 ILE A CA 1
ATOM 621 C C . ILE A 1 82 ? -2.751 -9.705 -22.121 1.00 69.75 82 ILE A C 1
ATOM 623 O O . ILE A 1 82 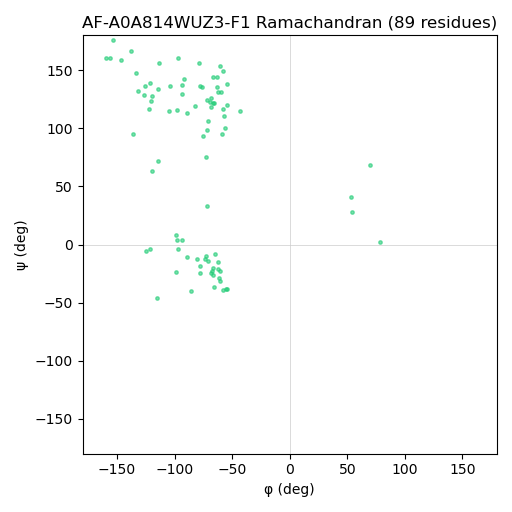? -2.740 -8.682 -22.799 1.00 69.75 82 ILE A O 1
ATOM 627 N N . ILE A 1 83 ? -3.859 -10.202 -21.582 1.00 73.69 83 ILE A N 1
ATOM 628 C CA . ILE A 1 83 ? -5.134 -9.495 -21.571 1.00 73.69 83 ILE A CA 1
ATOM 629 C C . ILE A 1 83 ? -5.161 -8.666 -20.291 1.00 73.69 83 ILE A C 1
ATOM 631 O O . ILE A 1 83 ? -5.189 -9.223 -19.191 1.00 73.69 83 ILE A O 1
ATOM 635 N N . SER A 1 84 ? -5.137 -7.340 -20.431 1.00 75.88 84 SER A N 1
ATOM 636 C CA . SER A 1 84 ? -5.456 -6.459 -19.312 1.00 75.88 84 SER A CA 1
ATOM 637 C C . SER A 1 84 ? -6.956 -6.538 -19.039 1.00 75.88 84 SER A C 1
ATOM 639 O O . SER A 1 84 ? -7.766 -6.319 -19.936 1.00 75.88 84 SER A O 1
ATOM 641 N N . TYR A 1 85 ? -7.316 -6.872 -17.801 1.00 74.75 85 TYR A N 1
ATOM 642 C CA . TYR A 1 85 ? -8.683 -6.738 -17.286 1.00 74.75 85 TYR A CA 1
ATOM 643 C C . TYR A 1 85 ? -8.858 -5.451 -16.476 1.00 74.75 85 TYR A C 1
ATOM 645 O O . TYR A 1 85 ? -9.912 -5.252 -15.870 1.00 74.75 85 TYR A O 1
ATOM 653 N N . GLN A 1 86 ? -7.819 -4.610 -16.408 1.00 68.31 86 GLN A N 1
ATOM 654 C CA . GLN A 1 86 ? -7.977 -3.272 -15.858 1.00 68.31 86 GLN A CA 1
ATOM 655 C C . GLN A 1 86 ? -8.947 -2.505 -16.751 1.00 68.31 86 GLN A C 1
ATOM 657 O O . GLN A 1 86 ? -8.986 -2.711 -17.967 1.00 68.31 86 GLN A O 1
ATOM 662 N N . HIS A 1 87 ? -9.761 -1.666 -16.119 1.00 64.06 87 HIS A N 1
ATOM 663 C CA . HIS A 1 87 ? -10.637 -0.764 -16.842 1.00 64.06 87 HIS A CA 1
ATOM 664 C C . HIS A 1 87 ? -9.788 0.062 -17.819 1.00 64.06 87 HIS A C 1
ATOM 666 O O . HIS A 1 87 ? -8.674 0.452 -17.482 1.00 64.06 87 HIS A O 1
ATOM 672 N N . SER A 1 88 ? -10.262 0.267 -19.048 1.00 65.69 88 SER A N 1
ATOM 673 C CA . SER A 1 88 ? -9.560 1.153 -19.971 1.00 65.69 88 SER A CA 1
ATOM 674 C C . SER A 1 88 ? -9.655 2.576 -19.429 1.00 65.69 88 SER A C 1
ATOM 676 O O . SER A 1 88 ? -10.765 3.074 -19.265 1.00 65.69 88 SER A O 1
ATOM 678 N N . ASP A 1 89 ? -8.522 3.235 -19.184 1.00 60.91 89 ASP A N 1
ATOM 679 C CA . ASP A 1 89 ? -8.448 4.635 -18.717 1.00 60.91 89 ASP A CA 1
ATOM 680 C C . ASP A 1 89 ? -8.833 5.648 -19.822 1.00 60.91 89 ASP A C 1
ATOM 682 O O . ASP A 1 89 ? -8.285 6.744 -19.938 1.00 60.91 89 ASP A O 1
ATOM 686 N N . HIS A 1 90 ? -9.752 5.260 -20.700 1.00 62.59 90 HIS A N 1
ATOM 687 C CA . HIS A 1 90 ? -10.255 6.049 -21.811 1.00 62.59 90 HIS A CA 1
ATOM 688 C C . HIS A 1 90 ? -11.780 6.074 -21.715 1.00 62.59 90 HIS A C 1
ATOM 690 O O . HIS A 1 90 ? -12.396 5.013 -21.599 1.00 62.59 90 HIS A O 1
ATOM 696 N N . ASP A 1 91 ? -12.356 7.275 -21.762 1.00 53.97 91 ASP A N 1
ATOM 697 C CA . ASP A 1 91 ? -13.775 7.474 -22.080 1.00 53.97 91 ASP A CA 1
ATOM 698 C C . ASP A 1 91 ? -14.106 6.959 -23.495 1.00 53.97 91 ASP A C 1
ATOM 700 O O . ASP A 1 91 ? -13.289 7.185 -24.424 1.00 53.97 91 ASP A O 1
#

pLDDT: mean 85.79, std 13.12, range [53.0, 96.06]

Mean predicted aligned error: 8.01 Å

Radius of gyration: 17.97 Å; Cα contacts (8 Å, |Δi|>4): 71; chains: 1; bounding box: 36×31×48 Å

Secondary structure (DSSP, 8-state):
-EEEEE-SSSEEEEEETTT--EEEEEETT-S--EE-GGGSSSGGG--------GGG--GGGGGGGGSPP-------S--------SPPS--